Protein AF-A0A971VGA0-F1 (afdb_monomer_lite)

Structure (mmCIF, N/CA/C/O backbone):
data_AF-A0A971VGA0-F1
#
_entry.id   AF-A0A971VGA0-F1
#
loop_
_atom_site.group_PDB
_atom_site.id
_atom_site.type_symbol
_atom_site.label_atom_id
_atom_site.label_alt_id
_atom_site.label_comp_id
_atom_site.label_asym_id
_atom_site.label_entity_id
_atom_site.label_seq_id
_atom_site.pdbx_PDB_ins_code
_atom_site.Cartn_x
_atom_site.Cartn_y
_atom_site.Cartn_z
_atom_site.occupancy
_atom_site.B_iso_or_equiv
_atom_site.auth_seq_id
_atom_site.auth_comp_id
_atom_site.auth_asym_id
_atom_site.auth_atom_id
_atom_site.pdbx_PDB_model_num
ATOM 1 N N . MET A 1 1 ? -2.293 3.729 -11.803 1.00 66.94 1 MET A N 1
ATOM 2 C CA . MET A 1 1 ? -2.061 2.316 -11.416 1.00 66.94 1 MET A CA 1
ATOM 3 C C . MET A 1 1 ? -3.331 1.840 -10.735 1.00 66.94 1 MET A C 1
ATOM 5 O O . MET A 1 1 ? -3.760 2.516 -9.815 1.00 66.94 1 MET A O 1
ATOM 9 N N . ASN A 1 2 ? -3.984 0.779 -11.218 1.00 77.19 2 ASN A N 1
ATOM 10 C CA . ASN A 1 2 ? -5.308 0.400 -10.711 1.00 77.19 2 ASN A CA 1
ATOM 11 C C . ASN A 1 2 ? -5.195 -0.469 -9.457 1.00 77.19 2 ASN A C 1
ATOM 13 O O . ASN A 1 2 ? -4.643 -1.569 -9.520 1.00 77.19 2 ASN A O 1
ATOM 17 N N . LEU A 1 3 ? -5.756 0.011 -8.350 1.00 81.75 3 LEU A N 1
ATOM 18 C CA . LEU A 1 3 ? -5.894 -0.708 -7.087 1.00 81.75 3 LEU A CA 1
ATOM 19 C C . LEU A 1 3 ? -7.284 -1.328 -6.963 1.00 81.75 3 LEU A C 1
ATOM 21 O O . LEU A 1 3 ? -8.289 -0.727 -7.336 1.00 81.75 3 LEU A O 1
ATOM 25 N N 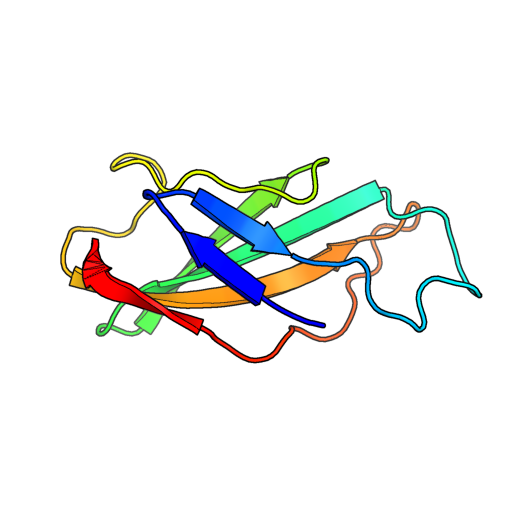. ARG A 1 4 ? -7.357 -2.538 -6.412 1.00 83.25 4 ARG A N 1
ATOM 26 C CA . ARG A 1 4 ? -8.616 -3.241 -6.152 1.00 83.25 4 ARG A CA 1
ATOM 27 C C . ARG A 1 4 ? -8.578 -3.922 -4.796 1.00 83.25 4 ARG A C 1
ATOM 29 O O . ARG A 1 4 ? -7.664 -4.696 -4.519 1.00 83.25 4 ARG A O 1
ATOM 36 N N . PHE A 1 5 ? -9.618 -3.705 -3.997 1.00 82.00 5 PHE A N 1
ATOM 37 C CA . PHE A 1 5 ? -9.848 -4.428 -2.750 1.00 82.00 5 PHE A CA 1
ATOM 38 C C . PHE A 1 5 ? -11.003 -5.416 -2.918 1.00 82.00 5 PHE A C 1
ATOM 40 O O . PHE A 1 5 ? -12.134 -5.024 -3.207 1.00 82.00 5 PHE A O 1
ATOM 47 N N . ARG A 1 6 ? -10.735 -6.716 -2.754 1.00 79.06 6 ARG A N 1
ATOM 48 C CA . ARG A 1 6 ? -11.760 -7.766 -2.845 1.00 79.06 6 ARG A CA 1
ATOM 49 C C . ARG A 1 6 ? -11.447 -8.894 -1.869 1.00 79.06 6 ARG A C 1
ATOM 51 O O . ARG A 1 6 ? -10.319 -9.367 -1.821 1.00 79.06 6 ARG A O 1
ATOM 58 N N . ARG A 1 7 ? -12.456 -9.357 -1.117 1.00 79.62 7 ARG A N 1
ATOM 59 C CA . ARG A 1 7 ? -12.336 -10.477 -0.152 1.00 79.62 7 ARG A CA 1
ATOM 60 C C . ARG A 1 7 ? -11.190 -10.299 0.866 1.00 79.62 7 ARG A C 1
ATOM 62 O O . ARG A 1 7 ? -10.513 -11.263 1.204 1.00 79.62 7 ARG A O 1
ATOM 69 N N . GLY A 1 8 ? -10.956 -9.071 1.336 1.00 79.75 8 GLY A N 1
ATOM 70 C CA . GLY A 1 8 ? -9.880 -8.797 2.296 1.00 79.75 8 GLY A CA 1
ATOM 71 C C . GLY A 1 8 ? -8.472 -8.839 1.695 1.00 79.75 8 GLY A C 1
ATOM 72 O O . GLY A 1 8 ? -7.507 -8.944 2.442 1.00 79.75 8 GLY A O 1
ATOM 73 N N . LEU A 1 9 ? -8.341 -8.785 0.367 1.00 86.12 9 LEU A N 1
ATOM 74 C CA . LEU A 1 9 ? -7.069 -8.744 -0.346 1.00 86.12 9 LEU A CA 1
ATOM 75 C C . LEU A 1 9 ? -7.002 -7.476 -1.196 1.00 86.12 9 LEU A C 1
ATOM 77 O O . LEU A 1 9 ? -7.941 -7.156 -1.930 1.00 86.12 9 LEU A O 1
ATOM 81 N N . ILE A 1 10 ? -5.882 -6.773 -1.102 1.00 86.56 10 ILE A N 1
ATOM 82 C CA . ILE A 1 10 ? -5.549 -5.628 -1.942 1.00 86.56 10 ILE A CA 1
ATOM 83 C C . ILE A 1 10 ? -4.702 -6.149 -3.087 1.00 86.56 10 ILE A C 1
ATOM 85 O O . ILE A 1 10 ? -3.720 -6.849 -2.869 1.00 86.56 10 ILE A O 1
ATOM 89 N N . THR A 1 11 ? -5.096 -5.833 -4.308 1.00 88.88 11 THR A N 1
ATOM 90 C CA . THR A 1 11 ? -4.416 -6.259 -5.530 1.00 88.88 11 THR A CA 1
ATOM 91 C C . THR A 1 11 ? -4.246 -5.068 -6.449 1.00 88.88 11 THR A C 1
ATOM 93 O O . THR A 1 11 ? -5.063 -4.148 -6.422 1.00 88.88 11 THR A O 1
ATOM 96 N N . TRP A 1 12 ? -3.190 -5.072 -7.251 1.00 88.38 12 TRP A N 1
ATOM 97 C CA . TRP A 1 12 ? -2.917 -3.984 -8.180 1.00 88.38 12 TRP A CA 1
ATOM 98 C C . TRP A 1 12 ? -2.313 -4.480 -9.481 1.00 88.38 12 TRP A C 1
ATOM 100 O O . TRP A 1 12 ? -1.703 -5.546 -9.563 1.00 88.38 12 TRP A O 1
ATOM 110 N N . GLU A 1 13 ? -2.469 -3.669 -10.516 1.00 81.75 13 GLU A N 1
ATOM 111 C CA . GLU A 1 13 ? -1.779 -3.873 -11.783 1.00 81.75 13 GLU A CA 1
ATOM 112 C C . GLU A 1 13 ? -0.420 -3.173 -11.753 1.00 81.75 13 GLU A C 1
ATOM 114 O O . GLU A 1 13 ? -0.239 -2.180 -11.052 1.00 81.75 13 GLU A O 1
ATOM 119 N N . ALA A 1 14 ? 0.556 -3.689 -12.506 1.00 68.69 14 ALA A N 1
ATOM 120 C CA . ALA A 1 14 ? 1.793 -2.933 -12.701 1.00 68.69 14 ALA A CA 1
ATOM 121 C C . ALA A 1 14 ? 1.448 -1.637 -13.456 1.00 68.69 14 ALA A C 1
ATOM 123 O O . ALA A 1 14 ? 0.559 -1.670 -14.313 1.00 68.69 14 ALA A O 1
ATOM 124 N N . PRO A 1 15 ? 2.106 -0.505 -13.162 1.00 64.12 15 PRO A N 1
ATOM 125 C CA . PRO A 1 15 ? 1.853 0.719 -13.908 1.00 64.12 15 PRO A CA 1
ATOM 126 C C . PRO A 1 15 ? 2.137 0.474 -15.396 1.00 64.12 15 PRO A C 1
ATOM 128 O O . PRO A 1 15 ? 3.126 -0.174 -15.736 1.00 64.12 15 PRO A O 1
ATOM 131 N N . ALA A 1 16 ? 1.271 0.970 -16.286 1.00 57.19 16 ALA A N 1
ATOM 132 C CA . ALA A 1 16 ? 1.409 0.781 -17.737 1.00 57.19 16 ALA A CA 1
ATOM 133 C C . ALA A 1 16 ? 2.753 1.318 -18.275 1.00 57.19 16 ALA A C 1
ATOM 135 O O . ALA A 1 16 ? 3.305 0.791 -19.236 1.00 57.19 16 ALA A O 1
ATOM 136 N N . SER A 1 17 ? 3.328 2.307 -17.590 1.00 50.88 17 SER A N 1
ATOM 137 C CA . SER A 1 17 ? 4.649 2.895 -17.829 1.00 50.88 17 SER A CA 1
ATOM 138 C C . SER A 1 17 ? 5.830 2.072 -17.280 1.00 50.88 17 SER A C 1
ATOM 140 O O . SER A 1 17 ? 6.980 2.440 -17.491 1.00 50.88 17 SER A O 1
ATOM 142 N N . SER A 1 18 ? 5.595 0.913 -16.650 1.00 50.97 18 SER A N 1
ATOM 143 C CA . SER A 1 18 ? 6.647 -0.029 -16.217 1.00 50.97 18 SER A CA 1
ATOM 144 C C . SER A 1 18 ? 7.416 -0.665 -17.386 1.00 50.97 18 SER A C 1
ATOM 146 O O . SER A 1 18 ? 8.357 -1.422 -17.147 1.00 50.97 18 SER A O 1
ATOM 148 N N . SER A 1 19 ? 7.023 -0.403 -18.636 1.00 45.62 19 SER A N 1
ATOM 149 C CA . SER A 1 19 ? 7.655 -0.994 -19.816 1.00 45.62 19 SER A CA 1
ATOM 150 C C . SER A 1 19 ? 9.070 -0.472 -20.099 1.00 45.62 19 SER A C 1
ATOM 152 O O . SER A 1 19 ? 9.727 -1.053 -20.959 1.00 45.62 19 SER A O 1
ATOM 154 N N . THR A 1 20 ? 9.556 0.591 -19.441 1.00 47.75 20 THR A N 1
ATOM 155 C CA . THR A 1 20 ? 10.744 1.298 -19.958 1.00 47.75 20 THR A CA 1
ATOM 156 C C . THR A 1 20 ? 11.950 1.506 -19.048 1.00 47.75 20 THR A C 1
ATOM 158 O O . THR A 1 20 ? 12.957 1.913 -19.612 1.00 47.75 20 THR A O 1
ATOM 161 N N . LEU A 1 21 ? 11.975 1.206 -17.736 1.00 52.22 21 LEU A N 1
ATOM 162 C CA . LEU A 1 21 ? 13.176 1.591 -16.951 1.00 52.22 21 LEU A CA 1
ATOM 163 C C . LEU A 1 21 ? 13.825 0.589 -15.994 1.00 52.22 21 LEU A C 1
ATOM 165 O O . LEU A 1 21 ? 14.998 0.781 -15.692 1.00 52.22 21 LEU A O 1
ATOM 169 N N . SER A 1 22 ? 13.177 -0.473 -15.520 1.00 57.41 22 SER A N 1
ATOM 170 C CA . SER A 1 22 ? 13.848 -1.546 -14.750 1.00 57.41 22 SER A CA 1
ATOM 171 C C . SER A 1 22 ? 12.815 -2.578 -14.314 1.00 57.41 22 SER A C 1
ATOM 173 O O . SER A 1 22 ? 11.650 -2.249 -14.087 1.00 57.41 22 SER A O 1
ATOM 175 N N . LYS A 1 23 ? 13.218 -3.845 -14.184 1.00 67.12 23 LYS A N 1
ATOM 176 C CA . LYS A 1 23 ? 12.351 -4.885 -13.617 1.00 67.12 23 LYS A CA 1
ATOM 177 C C . LYS A 1 23 ? 11.972 -4.463 -12.185 1.00 67.12 23 LYS A C 1
ATOM 179 O O . LYS A 1 23 ? 12.878 -4.204 -11.394 1.00 67.12 23 LYS A O 1
ATOM 184 N N . PRO A 1 24 ? 10.678 -4.385 -11.821 1.00 73.69 24 PRO A N 1
ATOM 185 C CA . PRO A 1 24 ? 10.296 -3.965 -10.478 1.00 73.69 24 PRO A CA 1
ATOM 186 C C . PRO A 1 24 ? 10.854 -4.955 -9.450 1.00 73.69 24 PRO A C 1
ATOM 188 O O . PRO A 1 24 ? 10.617 -6.162 -9.544 1.00 73.69 24 PRO A O 1
ATOM 191 N N . LYS A 1 25 ? 11.596 -4.440 -8.464 1.00 84.88 25 LYS A N 1
ATOM 192 C CA . LYS A 1 25 ? 12.098 -5.204 -7.312 1.00 84.88 25 LYS A CA 1
ATOM 193 C C . LYS A 1 25 ? 10.949 -5.600 -6.387 1.00 84.88 25 LYS A C 1
ATOM 195 O O . LYS A 1 25 ? 10.985 -6.658 -5.757 1.00 84.88 25 LYS A O 1
ATOM 200 N N . GLY A 1 26 ? 9.928 -4.754 -6.320 1.00 88.44 26 GLY A N 1
ATOM 201 C CA . GLY A 1 26 ? 8.695 -4.989 -5.589 1.00 88.44 26 GLY A CA 1
ATOM 202 C C . GLY A 1 26 ? 7.846 -3.728 -5.535 1.00 88.44 26 GLY A C 1
ATOM 203 O O . GLY A 1 26 ? 7.953 -2.848 -6.390 1.00 88.44 26 GLY A O 1
ATOM 204 N N . TYR A 1 27 ? 7.020 -3.648 -4.504 1.00 89.56 27 TYR A N 1
ATOM 205 C CA . TYR A 1 27 ? 6.086 -2.565 -4.261 1.00 89.56 27 TYR A CA 1
ATOM 206 C C . TYR A 1 27 ? 6.131 -2.179 -2.785 1.00 89.56 27 TYR A C 1
ATOM 208 O O . TYR A 1 27 ? 6.357 -3.027 -1.919 1.00 89.56 27 TYR A O 1
ATOM 216 N N . LEU A 1 28 ? 5.913 -0.902 -2.507 1.00 91.50 28 LEU A N 1
ATOM 217 C CA . LEU A 1 28 ? 5.687 -0.377 -1.169 1.00 91.50 28 LEU A CA 1
ATOM 218 C C . LEU A 1 28 ? 4.200 -0.094 -1.022 1.00 91.50 28 LEU A C 1
ATOM 220 O O . LEU A 1 28 ? 3.630 0.613 -1.847 1.00 91.50 28 LEU A O 1
ATOM 224 N N . VAL A 1 29 ? 3.587 -0.670 0.006 1.00 91.94 29 VAL A N 1
ATOM 225 C CA . VAL A 1 29 ? 2.189 -0.445 0.372 1.00 91.94 29 VAL A CA 1
ATOM 226 C C . VAL A 1 29 ? 2.175 0.512 1.548 1.00 91.94 29 VAL A C 1
ATOM 228 O O . VAL A 1 29 ? 2.622 0.136 2.628 1.00 91.94 29 VAL A O 1
ATOM 231 N N . TYR A 1 30 ? 1.683 1.724 1.335 1.00 92.44 30 TYR A N 1
ATOM 232 C CA . TYR A 1 30 ? 1.476 2.730 2.369 1.00 92.44 30 TYR A CA 1
ATOM 233 C C . TYR A 1 30 ? 0.062 2.583 2.913 1.00 92.44 30 TYR A C 1
ATOM 235 O O . TYR A 1 30 ? -0.880 2.407 2.141 1.00 92.44 30 TYR A O 1
ATOM 243 N N . ILE A 1 31 ? -0.075 2.594 4.232 1.00 91.38 31 ILE A N 1
ATOM 244 C CA . ILE A 1 31 ? -1.341 2.427 4.938 1.00 91.38 31 ILE A CA 1
ATOM 245 C C . ILE A 1 31 ? -1.432 3.548 5.959 1.00 91.38 31 ILE A C 1
ATOM 247 O O . ILE A 1 31 ? -0.674 3.548 6.929 1.00 91.38 31 ILE A O 1
ATOM 251 N N . THR A 1 32 ? -2.380 4.451 5.755 1.00 90.88 32 THR A N 1
ATOM 252 C CA . THR A 1 32 ? -2.593 5.627 6.602 1.00 90.88 32 THR A CA 1
ATOM 253 C C . THR A 1 32 ? -3.951 5.521 7.281 1.00 90.88 32 THR A C 1
ATOM 255 O O . THR A 1 32 ? -4.955 5.269 6.612 1.00 90.88 32 THR A O 1
ATOM 258 N N . ASN A 1 33 ? -4.014 5.659 8.607 1.00 89.62 33 ASN A N 1
ATOM 259 C CA . ASN A 1 33 ? -5.293 5.672 9.330 1.00 89.62 33 ASN A CA 1
ATOM 260 C C . ASN A 1 33 ? -5.940 7.067 9.363 1.00 89.62 33 ASN A C 1
ATOM 262 O O . ASN A 1 33 ? -5.343 8.064 8.964 1.00 89.62 33 ASN A O 1
ATOM 266 N N . GLU A 1 34 ? -7.170 7.150 9.883 1.00 85.62 34 GLU A N 1
ATOM 267 C CA . GLU A 1 34 ? -7.896 8.424 10.046 1.00 85.62 34 GLU A CA 1
ATOM 268 C C . GLU A 1 34 ? -7.196 9.419 10.998 1.00 85.62 34 GLU A C 1
ATOM 270 O O . GLU A 1 34 ? -7.525 10.602 10.985 1.00 85.62 34 GLU A O 1
ATOM 275 N N . MET A 1 35 ? -6.229 8.965 11.805 1.00 85.44 35 MET A N 1
ATOM 276 C CA . MET A 1 35 ? -5.421 9.812 12.692 1.00 85.44 35 MET A CA 1
ATOM 277 C C . MET A 1 35 ? -4.141 10.341 12.020 1.00 85.44 35 MET A C 1
ATOM 279 O O . MET A 1 35 ? -3.423 11.131 12.630 1.00 85.44 35 MET A O 1
ATOM 283 N N . GLY A 1 36 ? -3.860 9.937 10.775 1.00 84.25 36 GLY A N 1
ATOM 284 C CA . GLY A 1 36 ? -2.657 10.320 10.033 1.00 84.25 36 GLY A CA 1
ATOM 285 C C . GLY A 1 36 ? -1.422 9.464 10.329 1.00 84.25 36 GLY A C 1
ATOM 286 O O . GLY A 1 36 ? -0.332 9.800 9.873 1.00 84.25 36 GLY A O 1
ATOM 287 N N . GLU A 1 37 ? -1.560 8.363 11.070 1.00 87.88 37 GLU A N 1
ATOM 288 C CA . GLU A 1 37 ? -0.468 7.410 11.267 1.00 87.88 37 GLU A CA 1
ATOM 289 C C . GLU A 1 37 ? -0.284 6.576 9.997 1.00 87.88 37 GLU A C 1
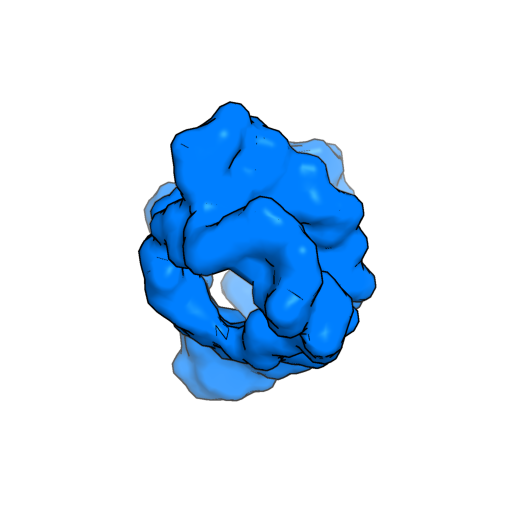ATOM 291 O O . GLU A 1 37 ? -1.176 5.818 9.605 1.00 87.88 37 GLU A O 1
ATOM 296 N N . GLU A 1 38 ? 0.883 6.715 9.367 1.00 89.94 38 GLU A N 1
ATOM 297 C CA . GLU A 1 38 ? 1.282 5.971 8.174 1.00 89.94 38 GLU A CA 1
ATOM 298 C C . GLU A 1 38 ? 2.277 4.865 8.540 1.00 89.94 38 GLU A C 1
ATOM 300 O O . GLU A 1 38 ? 3.280 5.094 9.218 1.00 89.94 38 GLU A O 1
ATOM 305 N N . ILE A 1 39 ? 2.036 3.665 8.020 1.00 90.56 39 ILE A N 1
ATOM 306 C CA . ILE A 1 39 ? 3.021 2.584 7.988 1.00 90.56 39 ILE A CA 1
ATOM 307 C C . ILE A 1 39 ? 3.214 2.114 6.552 1.00 90.56 39 ILE A C 1
ATOM 309 O O . ILE A 1 39 ? 2.285 2.151 5.744 1.00 90.56 39 ILE A O 1
ATOM 313 N N . ASN A 1 40 ? 4.415 1.640 6.228 1.00 90.75 40 ASN A N 1
ATOM 314 C CA . ASN A 1 40 ? 4.703 1.079 4.915 1.00 90.75 40 ASN A CA 1
ATOM 315 C C . ASN A 1 40 ? 5.152 -0.382 5.000 1.00 90.75 40 ASN A C 1
ATOM 317 O O . ASN A 1 40 ? 5.805 -0.804 5.952 1.00 90.75 40 ASN A O 1
ATOM 321 N N . HIS A 1 41 ? 4.778 -1.160 3.986 1.00 90.81 41 HIS A N 1
ATOM 322 C CA . HIS A 1 41 ? 5.130 -2.572 3.858 1.00 90.81 41 HIS A CA 1
ATOM 323 C C . HIS A 1 41 ? 5.740 -2.843 2.493 1.00 90.81 41 HIS A C 1
ATOM 325 O O . HIS A 1 41 ? 5.137 -2.546 1.462 1.00 90.81 41 HIS A O 1
ATOM 331 N N . PHE A 1 42 ? 6.915 -3.466 2.475 1.00 90.19 42 PHE A N 1
ATOM 332 C CA . PHE A 1 42 ? 7.514 -3.943 1.235 1.00 90.19 42 PHE A CA 1
ATOM 333 C C . PHE A 1 42 ? 6.959 -5.317 0.854 1.00 90.19 42 PHE A C 1
ATOM 335 O O . PHE A 1 42 ? 7.018 -6.275 1.627 1.00 90.19 42 PHE A O 1
ATOM 342 N N . VAL A 1 43 ? 6.481 -5.434 -0.381 1.00 89.75 43 VAL A N 1
ATOM 343 C CA . VAL A 1 43 ? 5.948 -6.672 -0.950 1.00 89.75 43 VAL A CA 1
ATOM 344 C C . VAL A 1 43 ? 6.518 -6.921 -2.337 1.00 89.75 43 VAL A C 1
ATOM 346 O O . VAL A 1 43 ? 6.604 -6.033 -3.176 1.00 89.75 43 VAL A O 1
ATOM 349 N N . ARG A 1 44 ? 6.899 -8.169 -2.618 1.00 86.44 44 ARG A N 1
ATOM 350 C CA . ARG A 1 44 ? 7.405 -8.557 -3.948 1.00 86.44 44 ARG A CA 1
ATOM 351 C C . ARG A 1 44 ? 6.285 -8.852 -4.950 1.00 86.44 44 ARG A C 1
ATOM 353 O O . ARG A 1 44 ? 6.497 -8.768 -6.155 1.00 86.44 44 ARG A O 1
ATOM 360 N N . GLY A 1 45 ? 5.110 -9.236 -4.454 1.00 85.19 45 GLY A N 1
ATOM 361 C CA . GLY A 1 45 ? 3.947 -9.585 -5.269 1.00 85.19 45 GLY A CA 1
ATOM 362 C C . GLY A 1 45 ? 3.055 -8.387 -5.583 1.00 85.19 45 GLY A C 1
ATOM 363 O O . GLY A 1 45 ? 3.227 -7.313 -5.024 1.00 85.19 45 GLY A O 1
ATOM 364 N N . LYS A 1 46 ? 2.060 -8.606 -6.446 1.00 85.75 46 LYS A N 1
ATOM 365 C CA . LYS A 1 46 ? 1.007 -7.630 -6.791 1.00 85.75 46 LYS A CA 1
ATOM 366 C C . LYS A 1 46 ? -0.240 -7.746 -5.903 1.00 85.75 46 LYS A C 1
ATOM 368 O O . LYS A 1 46 ? -1.360 -7.458 -6.328 1.00 85.75 46 LYS A O 1
ATOM 373 N N . ALA A 1 47 ? -0.050 -8.291 -4.708 1.00 87.62 47 ALA A N 1
ATOM 374 C CA . ALA A 1 47 ? -1.109 -8.559 -3.759 1.00 87.62 47 ALA A CA 1
ATOM 375 C C . ALA A 1 47 ? -0.597 -8.333 -2.338 1.00 87.62 47 ALA A C 1
ATOM 377 O O . ALA A 1 47 ? 0.524 -8.718 -2.002 1.00 87.62 47 ALA A O 1
ATOM 378 N N . PHE A 1 48 ? -1.444 -7.745 -1.505 1.00 89.12 48 PHE A N 1
ATOM 379 C CA . PHE A 1 48 ? -1.202 -7.513 -0.094 1.00 89.12 48 PHE A CA 1
ATOM 380 C C . PHE A 1 48 ? -2.454 -7.877 0.690 1.00 89.12 48 PHE A C 1
ATOM 382 O O . PHE A 1 48 ? -3.563 -7.448 0.362 1.00 89.12 48 PHE A O 1
ATOM 389 N N . LYS A 1 49 ? -2.275 -8.687 1.731 1.00 86.69 49 LYS A N 1
ATOM 390 C CA . LYS A 1 49 ? -3.350 -9.039 2.647 1.00 86.69 49 LYS A CA 1
ATOM 391 C C . LYS A 1 49 ? -3.213 -8.181 3.906 1.00 86.69 49 LYS A C 1
ATOM 393 O O . LYS A 1 49 ? -2.265 -8.400 4.662 1.00 86.69 49 LYS A O 1
ATOM 398 N N . PRO A 1 50 ? -4.121 -7.223 4.144 1.00 80.56 50 PRO A N 1
ATOM 399 C CA . PRO A 1 50 ? -4.175 -6.532 5.420 1.00 80.56 50 PRO A CA 1
ATOM 400 C C . PRO A 1 50 ? -4.474 -7.531 6.547 1.00 80.56 50 PRO A C 1
ATOM 402 O O . PRO A 1 50 ? -5.454 -8.272 6.501 1.00 80.56 50 PRO A O 1
ATOM 405 N N . GLU A 1 51 ? -3.598 -7.577 7.546 1.00 80.38 51 GLU A N 1
ATOM 406 C CA . GLU A 1 51 ? -3.751 -8.371 8.771 1.00 80.38 51 GLU A CA 1
ATOM 407 C C . GLU A 1 51 ? -3.656 -7.420 9.967 1.00 80.38 51 GLU A C 1
ATOM 409 O O . GLU A 1 51 ? -3.012 -6.380 9.857 1.00 80.38 51 GLU A O 1
ATOM 414 N N . SER A 1 52 ? -4.237 -7.763 11.123 1.00 68.81 52 SER A N 1
ATOM 415 C CA . SER A 1 52 ? -4.257 -6.868 12.298 1.00 68.81 52 SER A CA 1
ATOM 416 C C . SER A 1 52 ? -2.869 -6.417 12.768 1.00 68.81 52 SER A C 1
ATOM 418 O O . SER A 1 52 ? -2.738 -5.326 13.298 1.00 68.81 52 SER A O 1
ATOM 420 N N . LYS A 1 53 ? -1.828 -7.228 12.543 1.00 72.62 53 LYS A N 1
ATOM 421 C CA . LYS A 1 53 ? -0.425 -6.880 12.838 1.00 72.62 53 LYS A CA 1
ATOM 422 C C . LYS A 1 53 ? 0.190 -5.873 11.851 1.00 72.62 53 LYS A C 1
ATOM 424 O O . LYS A 1 53 ? 1.205 -5.264 12.153 1.00 72.62 53 LYS A O 1
ATOM 429 N N . ASN A 1 54 ? -0.405 -5.739 10.667 1.00 70.38 54 ASN A N 1
ATOM 430 C CA . ASN A 1 54 ? 0.059 -4.889 9.572 1.00 70.38 54 ASN A CA 1
ATOM 431 C C . ASN A 1 54 ? -0.797 -3.620 9.439 1.00 70.38 54 ASN A C 1
ATOM 433 O O . ASN A 1 54 ? -0.706 -2.960 8.410 1.00 70.38 54 ASN A O 1
ATOM 437 N N . MET A 1 55 ? -1.667 -3.332 10.411 1.00 75.00 55 MET A N 1
ATOM 438 C CA . MET A 1 55 ? -2.615 -2.219 10.395 1.00 75.00 55 MET A CA 1
ATOM 439 C C . MET A 1 55 ? -2.428 -1.370 11.656 1.00 75.00 55 MET A C 1
ATOM 441 O O . MET A 1 55 ? -2.357 -1.942 12.747 1.00 75.00 55 MET A O 1
ATOM 445 N N . PRO A 1 56 ? -2.384 -0.031 11.550 1.00 76.88 56 PRO A N 1
ATOM 446 C CA . PRO A 1 56 ? -2.321 0.851 12.709 1.00 76.88 56 PRO A CA 1
ATOM 447 C C . PRO A 1 56 ? -3.720 0.981 13.340 1.00 76.88 56 PRO A C 1
ATOM 449 O O . PRO A 1 56 ? -4.395 2.002 13.219 1.00 76.88 56 PRO A O 1
ATOM 452 N N . GLY A 1 57 ? -4.187 -0.106 13.965 1.00 75.19 57 GLY A N 1
ATOM 453 C CA . GLY A 1 57 ? -5.481 -0.197 14.650 1.00 75.19 57 GLY A CA 1
ATOM 454 C C . GLY A 1 57 ? -6.615 -0.826 13.828 1.00 75.19 57 GLY A C 1
ATOM 455 O O . GLY A 1 57 ? -6.389 -1.544 12.854 1.00 75.19 57 GLY A O 1
ATOM 456 N N . ARG A 1 58 ? -7.861 -0.588 14.264 1.00 77.56 58 ARG A N 1
ATOM 457 C CA . ARG A 1 58 ? -9.104 -0.892 13.524 1.00 77.56 58 ARG A CA 1
ATOM 458 C C . ARG A 1 58 ? -9.736 0.417 13.077 1.00 77.56 58 ARG A C 1
ATOM 460 O O . ARG A 1 58 ? -9.740 1.367 13.855 1.00 77.56 58 ARG A O 1
ATOM 467 N N . GLY A 1 59 ? -10.311 0.465 11.881 1.00 83.19 59 GLY A N 1
ATOM 468 C CA . GLY A 1 59 ? -10.882 1.711 11.375 1.00 83.19 59 GLY A CA 1
ATOM 469 C C . GLY A 1 59 ? -10.921 1.811 9.860 1.00 83.19 59 GLY A C 1
ATOM 470 O O . GLY A 1 59 ? -10.989 0.808 9.143 1.00 83.19 59 GLY A O 1
ATOM 471 N N . ARG A 1 60 ? -10.941 3.051 9.368 1.00 87.12 60 ARG A N 1
ATOM 472 C CA . ARG A 1 60 ? -10.768 3.326 7.943 1.00 87.12 60 ARG A CA 1
ATOM 473 C C . ARG A 1 60 ? -9.309 3.629 7.650 1.00 87.12 60 ARG A C 1
ATOM 475 O O . ARG A 1 60 ? -8.634 4.287 8.437 1.00 87.12 60 ARG A O 1
ATOM 482 N N . PHE A 1 61 ? -8.862 3.149 6.500 1.00 89.38 61 PHE A N 1
ATOM 483 C CA . PHE A 1 61 ? -7.490 3.296 6.050 1.00 89.38 61 PHE A CA 1
ATOM 484 C C . PHE A 1 61 ? -7.462 3.787 4.612 1.00 89.38 61 PHE A C 1
ATOM 486 O O . PHE A 1 61 ? -8.259 3.338 3.783 1.00 89.38 61 PHE A O 1
ATOM 493 N N . GLU A 1 62 ? -6.525 4.680 4.334 1.00 91.56 62 GLU A N 1
ATOM 494 C CA . GLU A 1 62 ? -6.108 5.063 2.994 1.00 91.56 62 GLU A CA 1
ATOM 495 C C . GLU A 1 62 ? -4.898 4.226 2.609 1.00 91.56 62 GLU A C 1
ATOM 497 O O . GLU A 1 62 ? -3.960 4.075 3.392 1.00 91.56 62 GLU A O 1
ATOM 502 N N . ILE A 1 63 ? -4.958 3.613 1.428 1.00 90.00 63 ILE A N 1
ATOM 503 C CA . ILE A 1 63 ? -3.917 2.711 0.956 1.00 90.00 63 ILE A CA 1
ATOM 504 C C . ILE 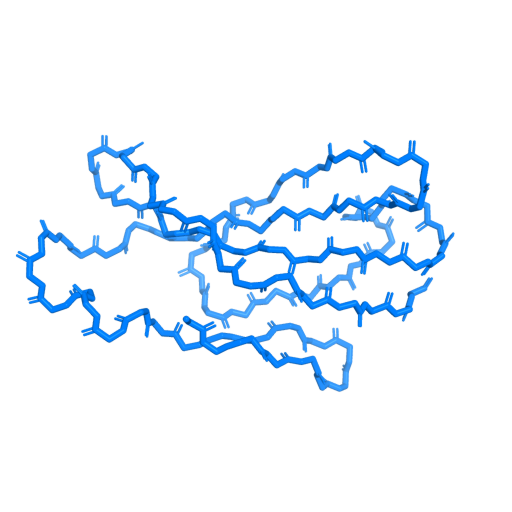A 1 63 ? -3.423 3.162 -0.398 1.00 90.00 63 ILE A C 1
ATOM 506 O O . ILE A 1 63 ? -4.190 3.240 -1.358 1.00 90.00 63 ILE A O 1
ATOM 510 N N . GLU A 1 64 ? -2.122 3.390 -0.459 1.00 91.69 64 GLU A N 1
ATOM 511 C CA . GLU A 1 64 ? -1.402 3.812 -1.650 1.00 91.69 64 GLU A CA 1
ATOM 512 C C . GLU A 1 64 ? -0.283 2.818 -1.947 1.00 91.69 64 GLU A C 1
ATOM 514 O O . GLU A 1 64 ? 0.246 2.156 -1.050 1.00 91.69 64 GLU A O 1
ATOM 519 N N . ILE A 1 65 ? 0.101 2.700 -3.215 1.00 90.00 65 ILE A N 1
ATOM 520 C CA . ILE A 1 65 ? 1.165 1.795 -3.637 1.00 90.00 65 ILE A CA 1
ATOM 521 C C . ILE A 1 65 ? 2.159 2.523 -4.521 1.00 90.00 65 ILE A C 1
ATOM 523 O O . ILE A 1 65 ? 1.778 3.185 -5.480 1.00 90.00 65 ILE A O 1
ATOM 527 N N . ALA A 1 66 ? 3.442 2.334 -4.234 1.00 89.38 66 ALA A N 1
ATOM 528 C CA . ALA A 1 66 ? 4.530 2.745 -5.109 1.00 89.38 66 ALA A CA 1
ATOM 529 C C . ALA A 1 66 ? 5.324 1.526 -5.584 1.00 89.38 66 ALA A C 1
ATOM 531 O O . ALA A 1 66 ? 5.387 0.495 -4.911 1.00 89.38 66 ALA A O 1
ATOM 532 N N . VAL A 1 67 ? 5.947 1.632 -6.752 1.00 88.50 67 VAL A N 1
ATOM 533 C CA . VAL A 1 67 ? 6.863 0.620 -7.279 1.00 88.50 67 VAL A CA 1
ATOM 534 C C . VAL A 1 67 ? 8.269 0.950 -6.814 1.00 88.50 67 VAL A C 1
ATOM 536 O O . VAL A 1 67 ? 8.689 2.097 -6.907 1.00 88.50 67 VAL A O 1
ATOM 539 N N . ILE A 1 68 ? 9.012 -0.055 -6.362 1.00 88.00 68 ILE A N 1
ATOM 540 C CA . ILE A 1 68 ? 10.447 0.080 -6.115 1.00 88.00 68 ILE A CA 1
ATOM 541 C C . ILE A 1 68 ? 11.217 -0.722 -7.159 1.00 88.00 68 ILE A C 1
ATOM 543 O O . ILE A 1 68 ? 10.917 -1.896 -7.408 1.00 88.00 68 ILE A O 1
ATOM 547 N N . ASN A 1 69 ? 12.196 -0.086 -7.796 1.00 84.94 69 ASN A N 1
ATOM 548 C CA . ASN A 1 69 ? 13.059 -0.741 -8.773 1.00 84.94 69 ASN A CA 1
ATOM 549 C C . ASN A 1 69 ? 14.296 -1.385 -8.116 1.00 84.94 69 ASN A C 1
ATOM 551 O O . ASN A 1 69 ? 14.491 -1.352 -6.898 1.00 84.94 69 ASN A O 1
ATOM 555 N N . ASP A 1 70 ? 15.119 -2.043 -8.923 1.00 83.06 70 ASP A N 1
ATOM 556 C CA . ASP A 1 70 ? 16.375 -2.677 -8.509 1.00 83.06 70 ASP A CA 1
ATOM 557 C C . ASP A 1 70 ? 17.422 -1.680 -7.983 1.00 83.06 70 ASP A C 1
ATOM 559 O O . ASP A 1 70 ? 18.222 -2.039 -7.119 1.00 83.06 70 ASP A O 1
ATOM 563 N N . GLN A 1 71 ? 17.343 -0.418 -8.406 1.00 84.38 71 GLN A N 1
ATOM 564 C CA . GLN A 1 71 ? 18.153 0.703 -7.914 1.00 84.38 71 GLN A CA 1
ATOM 565 C C . GLN A 1 71 ? 17.634 1.310 -6.593 1.00 84.38 71 GLN A C 1
ATOM 567 O O . GLN A 1 71 ? 18.170 2.312 -6.128 1.00 84.38 71 GLN A O 1
ATOM 572 N N . ASN A 1 72 ? 16.607 0.717 -5.970 1.00 82.31 72 ASN A N 1
ATOM 573 C CA . ASN A 1 72 ? 15.889 1.259 -4.806 1.00 82.31 72 ASN A CA 1
ATOM 574 C C . ASN A 1 72 ? 15.232 2.634 -5.034 1.00 82.31 72 ASN A C 1
ATOM 576 O O . ASN A 1 72 ? 14.879 3.312 -4.072 1.00 82.31 72 ASN A O 1
ATOM 580 N N . SER A 1 73 ? 15.032 3.039 -6.286 1.00 85.44 73 SER A N 1
ATOM 581 C CA . SER A 1 73 ? 14.215 4.198 -6.625 1.00 85.44 73 SER A CA 1
ATOM 582 C C . SER A 1 73 ? 12.738 3.841 -6.480 1.00 85.44 73 SER A C 1
ATOM 584 O O . SER A 1 73 ? 12.301 2.771 -6.918 1.00 85.44 73 SER A O 1
ATOM 586 N N . VAL A 1 74 ? 11.986 4.729 -5.833 1.00 86.75 74 VAL A N 1
ATOM 587 C CA . VAL A 1 74 ? 10.555 4.577 -5.563 1.00 86.7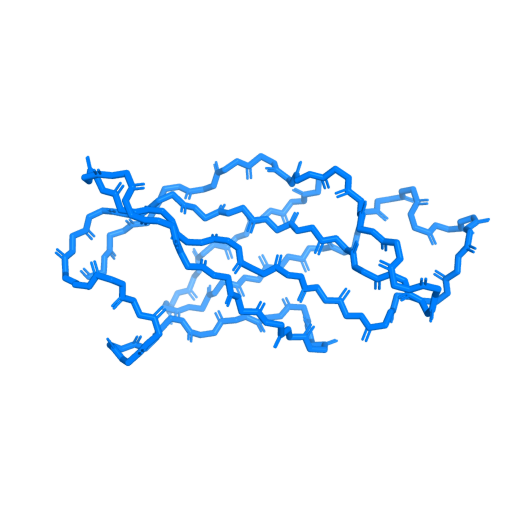5 74 VAL A CA 1
ATOM 588 C C . VAL A 1 74 ? 9.787 5.477 -6.526 1.00 86.75 74 VAL A C 1
ATOM 590 O O . VAL A 1 74 ? 10.105 6.657 -6.657 1.00 86.75 74 VAL A O 1
ATOM 593 N N . SER A 1 75 ? 8.797 4.916 -7.219 1.00 85.19 75 SER A N 1
ATOM 594 C CA . SER A 1 75 ? 7.920 5.671 -8.114 1.00 85.19 75 SER A CA 1
ATOM 595 C C . SER A 1 75 ? 6.991 6.607 -7.342 1.00 85.19 75 SER A C 1
ATOM 597 O O . 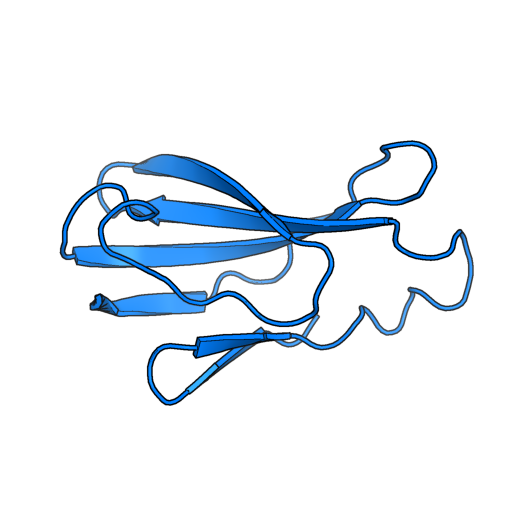SER A 1 75 ? 6.852 6.513 -6.124 1.00 85.19 75 SER A O 1
ATOM 599 N N . GLU A 1 76 ? 6.251 7.439 -8.072 1.00 86.38 76 GLU A N 1
ATOM 600 C CA . GLU A 1 76 ? 5.083 8.112 -7.507 1.00 86.38 76 GLU A CA 1
ATOM 601 C C . GLU A 1 76 ? 4.095 7.096 -6.913 1.00 86.38 76 GLU A C 1
ATOM 603 O O . GLU A 1 76 ? 3.996 5.947 -7.375 1.00 86.38 76 GLU A O 1
ATOM 608 N N . ARG A 1 77 ? 3.388 7.532 -5.866 1.00 88.31 77 ARG A N 1
ATOM 609 C CA . ARG A 1 77 ? 2.323 6.761 -5.224 1.00 88.31 77 ARG A CA 1
ATOM 610 C C . ARG A 1 77 ? 1.112 6.689 -6.155 1.00 88.31 77 ARG A C 1
ATOM 612 O O . ARG A 1 77 ? 0.812 7.622 -6.895 1.00 88.31 77 ARG A O 1
ATOM 619 N N . SER A 1 78 ? 0.423 5.557 -6.142 1.00 86.44 78 SER A N 1
ATOM 620 C CA . SER A 1 78 ? -0.853 5.389 -6.833 1.00 86.44 78 SER A CA 1
ATOM 621 C C . SER A 1 78 ? -1.960 6.220 -6.182 1.00 86.44 78 SER A C 1
ATOM 623 O O . SER A 1 78 ? -1.837 6.623 -5.032 1.00 86.44 78 SER A O 1
ATOM 625 N N . GLU A 1 79 ? -3.099 6.352 -6.864 1.00 87.31 79 GLU A N 1
ATOM 626 C CA . GLU A 1 79 ? -4.319 6.880 -6.244 1.00 87.31 79 GLU A CA 1
ATOM 627 C C . GLU A 1 79 ? -4.686 6.087 -4.985 1.00 87.31 79 GLU A C 1
ATOM 629 O O . GLU A 1 79 ? -4.652 4.854 -4.991 1.00 87.31 79 GLU A O 1
ATOM 634 N N . ALA A 1 80 ? -5.041 6.786 -3.910 1.00 87.75 80 ALA A N 1
ATOM 635 C CA . ALA A 1 80 ? -5.405 6.147 -2.657 1.00 87.75 80 ALA A CA 1
ATOM 636 C C . ALA A 1 80 ? -6.735 5.390 -2.784 1.00 87.75 80 ALA A C 1
ATOM 638 O O . ALA A 1 80 ? -7.731 5.921 -3.282 1.00 87.75 80 ALA A O 1
ATOM 639 N N . ILE A 1 81 ? -6.786 4.166 -2.256 1.00 89.06 81 ILE A N 1
ATOM 640 C CA . ILE A 1 81 ? -8.051 3.469 -2.007 1.00 89.06 81 ILE A CA 1
ATOM 641 C C . ILE A 1 81 ? -8.413 3.538 -0.532 1.00 89.06 81 ILE A C 1
ATOM 643 O O . ILE A 1 81 ? -7.566 3.379 0.343 1.00 89.06 81 ILE A O 1
ATOM 647 N N . LYS A 1 82 ? -9.701 3.725 -0.255 1.00 88.50 82 LYS A N 1
ATOM 648 C CA . LYS A 1 82 ? -10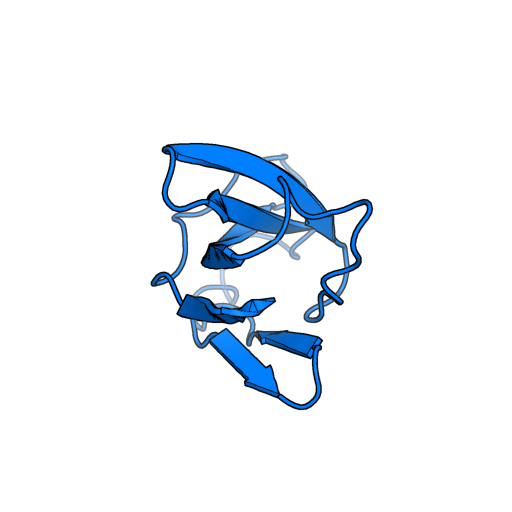.232 3.722 1.107 1.00 88.50 82 LYS A CA 1
ATOM 649 C C . LYS A 1 82 ? -10.799 2.350 1.425 1.00 88.50 82 LYS A C 1
ATOM 651 O O . LYS A 1 82 ? -11.684 1.869 0.716 1.00 88.50 82 LYS A O 1
ATOM 656 N N . ILE A 1 83 ? -10.314 1.727 2.492 1.00 85.00 83 ILE A N 1
ATOM 657 C CA . ILE A 1 83 ? -10.848 0.459 2.993 1.00 85.00 83 ILE A CA 1
ATOM 658 C C . ILE A 1 83 ? -11.285 0.594 4.450 1.00 85.00 83 ILE A C 1
ATOM 660 O O . ILE A 1 83 ? -10.800 1.451 5.183 1.00 85.00 83 ILE A O 1
ATOM 664 N N . LYS A 1 84 ? -12.206 -0.272 4.872 1.00 82.62 84 LYS A N 1
ATOM 665 C CA . LYS A 1 84 ? -12.591 -0.442 6.275 1.00 82.62 84 LYS A CA 1
ATOM 666 C C . LYS A 1 84 ? -12.100 -1.809 6.739 1.00 82.62 84 LYS A C 1
ATOM 668 O O . LYS A 1 84 ? -12.404 -2.800 6.070 1.00 82.62 84 LYS A O 1
ATOM 673 N N . PHE A 1 85 ? -11.359 -1.846 7.842 1.00 73.25 85 PHE A N 1
ATOM 674 C CA . PHE A 1 85 ? -10.779 -3.062 8.411 1.00 73.25 85 PHE A CA 1
ATOM 675 C C . PHE A 1 85 ? -11.069 -3.165 9.912 1.00 73.25 85 PHE A C 1
ATOM 677 O O . PHE A 1 85 ? -10.939 -2.140 10.625 1.00 73.25 85 PHE A O 1
#

Foldseek 3Di:
DDWDDDPQKIFDDDPPVPPPDADFQFKKKWKAFPVGDIDIDTDRDRMDHDDCVRHPHFFKIWIWMWTAGPVRDTHDIDHTDIDGD

Radius of gyration: 12.67 Å; chains: 1; bounding box: 31×21×35 Å

Sequence (85 aa):
MNLRFRRGLITWEAPASSSTLSKPKGYLVYITNEMGEEINHFVRGKAFKPESKNMPGRGRFEIEIAVINDQNSVSERSEAIKIKF

pLDDT: mean 81.49, std 11.06, range [45.62, 92.44]

Secondary structure (DSSP, 8-state):
--EEEETTEEEEPPPGGGGSS--EEEEEEEEEETT--EEEEEESSSEE---GGGSSSSSEEEEEEEEEETT--BPPPPPPEEEE-